Protein AF-A0A536PU17-F1 (afdb_monomer_lite)

Structure (mmCIF, N/CA/C/O backbone):
data_AF-A0A536PU17-F1
#
_entry.id   AF-A0A536PU17-F1
#
loop_
_atom_site.group_PDB
_atom_site.id
_atom_site.type_symbol
_atom_site.label_atom_id
_atom_site.label_alt_id
_atom_site.label_comp_id
_atom_site.label_asym_id
_atom_site.label_entity_id
_atom_site.label_seq_id
_atom_site.pdbx_PDB_ins_code
_atom_site.Cartn_x
_atom_site.Cartn_y
_atom_site.Cartn_z
_atom_site.occupancy
_atom_site.B_iso_or_equiv
_atom_site.auth_seq_id
_atom_site.auth_comp_id
_atom_site.auth_asym_id
_atom_site.auth_atom_id
_atom_site.pdbx_PDB_model_num
ATOM 1 N N . MET A 1 1 ? -65.880 -13.883 73.351 1.00 44.09 1 MET A N 1
ATOM 2 C CA . MET A 1 1 ? -64.746 -14.544 72.670 1.00 44.09 1 MET A CA 1
ATOM 3 C C . MET A 1 1 ? -65.020 -14.440 71.173 1.00 44.09 1 MET A C 1
ATOM 5 O O . MET A 1 1 ? -65.789 -15.236 70.660 1.00 44.09 1 MET A O 1
ATOM 9 N N . SER A 1 2 ? -64.548 -13.374 70.517 1.00 51.00 2 SER A N 1
ATOM 10 C CA . SER A 1 2 ? -64.858 -13.073 69.107 1.00 51.00 2 SER A CA 1
ATOM 11 C C . SER A 1 2 ? -63.654 -13.452 68.252 1.00 51.00 2 SER A C 1
ATOM 13 O O . SER A 1 2 ? -62.591 -12.855 68.399 1.00 51.00 2 SER A O 1
ATOM 15 N N . VAL A 1 3 ? -63.796 -14.473 67.412 1.00 57.72 3 VAL A N 1
ATOM 16 C CA . VAL A 1 3 ? -62.745 -14.915 66.488 1.00 57.72 3 VAL A CA 1
ATOM 17 C C . VAL A 1 3 ? -62.829 -14.087 65.211 1.00 57.72 3 VAL A C 1
ATOM 19 O O . VAL A 1 3 ? -63.764 -14.216 64.423 1.00 57.72 3 VAL A O 1
ATOM 22 N N . ALA A 1 4 ? -61.845 -13.208 65.029 1.00 54.38 4 ALA A N 1
ATOM 23 C CA . ALA A 1 4 ? -61.607 -12.501 63.783 1.00 54.38 4 ALA A CA 1
ATOM 24 C C . ALA A 1 4 ? -61.199 -13.511 62.698 1.00 54.38 4 ALA A C 1
ATOM 26 O O . ALA A 1 4 ? -60.189 -14.202 62.823 1.00 54.38 4 ALA A O 1
ATOM 27 N N . THR A 1 5 ? -61.989 -13.596 61.631 1.00 64.81 5 THR A N 1
ATOM 28 C CA . THR A 1 5 ? -61.633 -14.343 60.420 1.00 64.81 5 THR A CA 1
ATOM 29 C C . THR A 1 5 ? -60.611 -13.519 59.641 1.00 64.81 5 THR A C 1
ATOM 31 O O . THR A 1 5 ? -60.958 -12.512 59.027 1.00 64.81 5 THR A O 1
ATOM 34 N N . ALA A 1 6 ? -59.339 -13.908 59.704 1.00 55.75 6 ALA A N 1
ATOM 35 C CA . ALA A 1 6 ? -58.281 -13.304 58.904 1.00 55.75 6 ALA A CA 1
ATOM 36 C C . ALA A 1 6 ? -58.382 -13.792 57.447 1.00 55.75 6 ALA A C 1
ATOM 38 O O . ALA A 1 6 ? -58.365 -14.993 57.181 1.00 55.75 6 ALA A O 1
ATOM 39 N N . ALA A 1 7 ? -58.491 -12.852 56.508 1.00 63.81 7 ALA A N 1
ATOM 40 C CA . ALA A 1 7 ? -58.413 -13.114 55.074 1.00 63.81 7 ALA A CA 1
ATOM 41 C C . ALA A 1 7 ? -57.003 -13.616 54.682 1.00 63.81 7 ALA A C 1
ATOM 43 O O . ALA A 1 7 ? -56.015 -13.144 55.254 1.00 63.81 7 ALA A O 1
ATOM 44 N N . PRO A 1 8 ? -56.869 -14.543 53.714 1.00 72.56 8 PRO A N 1
ATOM 45 C CA . PRO A 1 8 ? -55.565 -15.046 53.291 1.00 72.56 8 PRO A CA 1
ATOM 46 C C . PRO A 1 8 ? -54.742 -13.939 52.603 1.00 72.56 8 PRO A C 1
ATOM 48 O O . PRO A 1 8 ? -55.304 -13.137 51.851 1.00 72.56 8 PRO A O 1
ATOM 51 N N . PRO A 1 9 ? -53.413 -13.876 52.814 1.00 70.75 9 PRO A N 1
ATOM 52 C CA . PRO A 1 9 ? -52.577 -12.888 52.149 1.00 70.75 9 PRO A CA 1
ATOM 53 C C . PRO A 1 9 ? -52.496 -13.210 50.654 1.00 70.75 9 PRO A C 1
ATOM 55 O O . PRO A 1 9 ? -51.981 -14.253 50.250 1.00 70.75 9 PRO A O 1
ATOM 58 N N . ALA A 1 10 ? -52.994 -12.298 49.821 1.00 65.19 10 ALA A N 1
ATOM 59 C CA . ALA A 1 10 ? -52.760 -12.338 48.386 1.00 65.19 10 ALA A CA 1
ATOM 60 C C . ALA A 1 10 ? -51.245 -12.334 48.125 1.00 65.19 10 ALA A C 1
ATOM 62 O O . ALA A 1 10 ? -50.531 -11.418 48.537 1.00 65.19 10 ALA A O 1
ATOM 63 N N . THR A 1 11 ? -50.743 -13.369 47.455 1.00 68.88 11 THR A N 1
ATOM 64 C CA . THR A 1 11 ? -49.342 -13.448 47.042 1.00 68.88 11 THR A CA 1
ATOM 65 C C . THR A 1 11 ? -49.068 -12.346 46.014 1.00 68.88 11 THR A C 1
ATOM 67 O O . THR A 1 11 ? -49.739 -12.312 44.979 1.00 68.88 11 THR A O 1
ATOM 70 N N . PRO A 1 12 ? -48.101 -11.439 46.236 1.00 63.53 12 PRO A N 1
ATOM 71 C CA . PRO A 1 12 ? -47.738 -10.471 45.213 1.00 63.53 12 PRO A CA 1
ATOM 72 C C . PRO A 1 12 ? -47.122 -11.213 44.018 1.00 63.53 12 PRO A C 1
ATOM 74 O O . PRO A 1 12 ? -46.229 -12.041 44.222 1.00 63.53 12 PRO A O 1
ATOM 77 N N . PRO A 1 13 ? -47.518 -10.929 42.765 1.00 63.06 13 PRO A N 1
ATOM 78 C CA . PRO A 1 13 ? -46.789 -11.456 41.623 1.00 63.06 13 PRO A CA 1
ATOM 79 C C . PRO A 1 13 ? -45.369 -10.883 41.651 1.00 63.06 13 PRO A C 1
ATOM 81 O O . PRO A 1 13 ? -45.182 -9.663 41.686 1.00 63.06 13 PRO A O 1
ATOM 84 N N . ALA A 1 14 ? -44.357 -11.752 41.616 1.00 62.97 14 ALA A N 1
ATOM 85 C CA . ALA A 1 14 ? -42.959 -11.366 41.447 1.00 62.97 14 ALA A CA 1
ATOM 86 C C . ALA A 1 14 ? -42.763 -10.752 40.045 1.00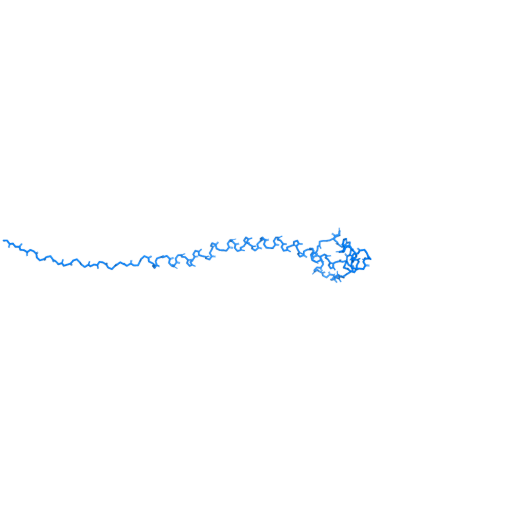 62.97 14 ALA A C 1
ATOM 88 O O . ALA A 1 14 ? -42.371 -11.408 39.080 1.00 62.97 14 ALA A O 1
ATOM 89 N N . ARG A 1 15 ? -43.112 -9.470 39.910 1.00 61.56 15 ARG A N 1
ATOM 90 C CA . ARG A 1 15 ? -43.150 -8.734 38.646 1.00 61.56 15 ARG A CA 1
ATOM 91 C C . ARG A 1 15 ? -41.734 -8.311 38.236 1.00 61.56 15 ARG A C 1
ATOM 93 O O . ARG A 1 15 ? -41.145 -7.386 38.787 1.00 61.56 15 ARG A O 1
ATOM 100 N N . SER A 1 16 ? -41.207 -9.019 37.238 1.00 58.31 16 SER A N 1
ATOM 101 C CA . SER A 1 16 ? -40.270 -8.548 36.206 1.00 58.31 16 SER A CA 1
ATOM 102 C C . SER A 1 16 ? -39.057 -7.708 36.656 1.00 58.31 16 SER A C 1
ATOM 104 O O . SER A 1 16 ? -39.027 -6.487 36.483 1.00 58.31 16 SER A O 1
ATOM 106 N N . LYS A 1 17 ? -37.973 -8.370 37.078 1.00 53.47 17 LYS A N 1
ATOM 107 C CA . LYS A 1 17 ? -36.621 -7.770 37.020 1.00 53.47 17 LYS A CA 1
ATOM 108 C C . LYS A 1 17 ? -35.965 -7.906 35.633 1.00 53.47 17 LYS A C 1
ATOM 110 O O . LYS A 1 17 ? -35.098 -7.115 35.291 1.00 53.47 17 LYS A O 1
ATOM 115 N N . ALA A 1 18 ? -36.433 -8.837 34.796 1.00 56.62 18 ALA A N 1
ATOM 116 C CA . ALA A 1 18 ? -35.825 -9.161 33.498 1.00 56.62 18 ALA A CA 1
ATOM 117 C C . ALA A 1 18 ? -36.105 -8.153 32.359 1.00 56.62 18 ALA A C 1
ATOM 119 O O . ALA A 1 18 ? -35.411 -8.160 31.345 1.00 56.62 18 ALA A O 1
ATOM 120 N N . ALA A 1 19 ? -37.111 -7.283 32.498 1.00 56.12 19 ALA A N 1
ATOM 121 C CA . ALA A 1 19 ? -37.511 -6.358 31.431 1.00 56.12 19 ALA A CA 1
ATOM 122 C C . ALA A 1 19 ? -36.733 -5.029 31.445 1.00 56.12 19 ALA A C 1
ATOM 124 O O . ALA A 1 19 ? -36.636 -4.360 30.418 1.00 56.12 19 ALA A O 1
ATOM 125 N N . ARG A 1 20 ? -36.158 -4.648 32.595 1.00 55.34 20 ARG A N 1
ATOM 126 C CA . ARG A 1 20 ? -35.560 -3.318 32.793 1.00 55.34 20 ARG A CA 1
ATOM 127 C C . ARG A 1 20 ? -34.152 -3.186 32.199 1.00 55.34 20 ARG A C 1
ATOM 129 O O . ARG A 1 20 ? -33.723 -2.078 31.910 1.00 55.34 20 ARG A O 1
ATOM 136 N N . THR A 1 21 ? -33.467 -4.303 31.955 1.00 56.50 21 THR A N 1
ATOM 137 C CA . THR A 1 21 ? -32.093 -4.323 31.420 1.00 56.50 21 THR A CA 1
ATOM 138 C C . THR A 1 21 ? -32.036 -4.314 29.887 1.00 56.50 21 THR A C 1
ATOM 140 O O . THR A 1 21 ? -31.028 -3.925 29.310 1.00 56.50 21 THR A O 1
ATOM 143 N N . ARG A 1 22 ? -33.118 -4.707 29.197 1.00 57.03 22 ARG A N 1
ATOM 144 C CA . ARG A 1 22 ? -33.101 -4.932 27.737 1.00 57.03 22 ARG A CA 1
ATOM 145 C C . ARG A 1 22 ? -33.147 -3.661 26.879 1.00 57.03 22 ARG A C 1
ATOM 147 O O . ARG A 1 22 ? -32.803 -3.723 25.704 1.00 57.03 22 ARG A O 1
ATOM 154 N N . TRP A 1 23 ? -33.575 -2.526 27.433 1.00 52.00 23 TRP A N 1
ATOM 155 C CA . TRP A 1 23 ? -33.762 -1.281 26.669 1.00 52.00 23 TRP A CA 1
ATOM 156 C C . TRP A 1 23 ? -32.561 -0.334 26.781 1.00 52.00 23 TRP A C 1
ATOM 158 O O . TRP A 1 23 ? -32.140 0.236 25.778 1.00 52.00 23 TRP A O 1
ATOM 168 N N . SER A 1 24 ? -31.934 -0.244 27.957 1.00 53.47 24 SER A N 1
ATOM 169 C CA . SER A 1 24 ? -30.701 0.534 28.160 1.00 53.47 24 SER A CA 1
ATOM 170 C C . SER A 1 24 ? -29.488 -0.083 27.453 1.00 53.47 24 SER A C 1
ATOM 172 O O . SER A 1 24 ? -28.617 0.643 26.979 1.00 53.47 24 SER A O 1
ATOM 174 N N . GLN A 1 25 ? -29.469 -1.410 27.285 1.00 55.97 25 GLN A N 1
ATOM 175 C CA . GLN A 1 25 ? -28.435 -2.115 26.518 1.00 55.97 25 GLN A CA 1
ATOM 176 C C . GLN A 1 25 ? -28.505 -1.852 25.008 1.00 55.97 25 GLN A C 1
ATOM 178 O O . GLN A 1 25 ? -27.487 -1.953 24.339 1.00 55.97 25 GLN A O 1
ATOM 183 N N . ARG A 1 26 ? -29.667 -1.491 24.450 1.00 54.47 26 ARG A N 1
ATOM 184 C CA . ARG A 1 26 ? -29.825 -1.283 22.997 1.00 54.47 26 ARG A CA 1
ATOM 185 C C . ARG A 1 26 ? -29.394 0.103 22.524 1.00 54.47 26 ARG A C 1
ATOM 187 O O . ARG A 1 26 ? -28.980 0.244 21.382 1.00 54.47 26 ARG A O 1
ATOM 194 N N . LEU A 1 27 ? -29.467 1.105 23.400 1.00 53.84 27 LEU A N 1
ATOM 195 C CA . LEU A 1 27 ? -29.035 2.475 23.104 1.00 53.84 27 LEU A CA 1
ATOM 196 C C . LEU A 1 27 ? -27.570 2.711 23.502 1.00 53.84 27 LEU A C 1
ATOM 198 O O . LEU A 1 27 ? -26.834 3.349 22.754 1.00 53.84 27 LEU A O 1
ATOM 202 N N . SER A 1 28 ? -27.109 2.134 24.620 1.00 51.38 28 SER A N 1
ATOM 203 C CA . SER A 1 28 ? -25.701 2.242 25.037 1.00 51.38 28 SER A CA 1
ATOM 204 C C . SER A 1 28 ? -24.747 1.382 24.197 1.00 51.38 28 SER A C 1
ATOM 206 O O . SER A 1 28 ? -23.554 1.669 24.167 1.00 51.38 28 SER A O 1
ATOM 208 N N . ALA A 1 29 ? -25.241 0.350 23.503 1.00 56.00 29 ALA A N 1
ATOM 209 C CA . ALA A 1 29 ? -24.400 -0.519 22.676 1.00 56.00 29 ALA A CA 1
ATOM 210 C C . ALA A 1 29 ? -23.834 0.178 21.429 1.00 56.00 29 ALA A C 1
ATOM 212 O O . ALA A 1 29 ? -22.747 -0.182 20.993 1.00 56.00 29 ALA A O 1
ATOM 213 N N . ASN A 1 30 ? -24.520 1.189 20.883 1.00 56.03 30 ASN A N 1
ATOM 214 C CA . ASN A 1 30 ? -24.131 1.785 19.600 1.00 56.03 30 ASN A CA 1
ATOM 215 C C . ASN A 1 30 ? -23.076 2.897 19.733 1.00 56.03 30 ASN A C 1
ATOM 217 O O . ASN A 1 30 ? -22.313 3.140 18.801 1.00 56.03 30 ASN A O 1
ATOM 221 N N . VAL A 1 31 ? -23.014 3.573 20.886 1.00 54.78 31 VAL A N 1
ATOM 222 C CA . VAL A 1 31 ? -22.076 4.688 21.119 1.00 54.78 31 VAL A CA 1
ATOM 223 C C . VAL A 1 31 ? -20.756 4.194 21.716 1.00 54.78 31 VAL A C 1
ATOM 225 O O . VAL A 1 31 ? -19.695 4.672 21.319 1.00 54.78 31 VAL A O 1
ATOM 228 N N . SER A 1 32 ? -20.783 3.177 22.586 1.00 58.41 32 SER A N 1
ATOM 229 C CA . SER A 1 32 ? -19.556 2.568 23.122 1.00 58.41 32 SER A CA 1
ATOM 230 C C . SER A 1 32 ? -18.752 1.803 22.061 1.00 58.41 32 SER A C 1
ATOM 232 O O . SER A 1 32 ? -17.533 1.705 22.180 1.00 58.41 32 SER A O 1
ATOM 234 N N . SER A 1 33 ? -19.393 1.308 20.995 1.00 63.53 33 SER A N 1
ATOM 235 C CA . SER A 1 33 ? -18.702 0.641 19.884 1.00 63.53 33 SER A CA 1
ATOM 236 C C . SER A 1 33 ? -18.106 1.607 18.860 1.00 63.53 33 SER A C 1
ATOM 238 O O . SER A 1 33 ? -17.155 1.245 18.177 1.00 63.53 33 SER A O 1
ATOM 240 N N . ALA A 1 34 ? -18.631 2.829 18.722 1.00 79.88 34 ALA A N 1
ATOM 241 C CA . ALA A 1 34 ? -18.197 3.750 17.669 1.00 79.88 34 ALA A CA 1
ATOM 242 C C . ALA A 1 34 ? -16.736 4.198 17.851 1.00 79.88 34 ALA A C 1
ATOM 244 O O . ALA A 1 34 ? -15.965 4.157 16.897 1.00 79.88 34 ALA A O 1
ATOM 245 N N . GLY A 1 35 ? -16.332 4.545 19.078 1.00 86.44 35 GLY A N 1
ATOM 246 C CA . GLY A 1 35 ? -14.943 4.914 19.377 1.00 86.44 35 GLY A CA 1
ATOM 247 C C . GLY A 1 35 ? -13.964 3.760 19.149 1.00 86.44 35 GLY A C 1
ATOM 248 O O . GLY A 1 35 ? -12.907 3.959 18.557 1.00 86.44 35 GLY A O 1
ATOM 249 N N . LEU A 1 36 ? -14.350 2.539 19.541 1.00 88.62 36 LEU A N 1
ATOM 250 C CA . LEU A 1 36 ? -13.559 1.333 19.288 1.00 88.62 36 LEU A CA 1
ATOM 251 C C . LEU A 1 36 ? -13.428 1.060 17.784 1.00 88.62 36 LEU A C 1
ATOM 253 O O . LEU A 1 36 ? -12.327 0.814 17.306 1.00 88.62 36 LEU A O 1
ATOM 257 N N . ASN A 1 37 ? -14.524 1.157 17.028 1.00 88.56 37 ASN A N 1
ATOM 258 C CA . ASN A 1 37 ? -14.517 0.965 15.578 1.00 88.56 37 ASN A CA 1
ATOM 259 C C . ASN A 1 37 ? -13.620 1.992 14.875 1.00 88.56 37 ASN A C 1
ATOM 261 O O . ASN A 1 37 ? -12.856 1.623 13.988 1.00 88.56 37 ASN A O 1
ATOM 265 N N . VAL A 1 38 ? -13.663 3.264 15.291 1.00 92.88 38 VAL A N 1
ATOM 266 C CA . VAL A 1 38 ? -12.773 4.308 14.758 1.00 92.88 38 VAL A CA 1
ATOM 267 C C . VAL A 1 38 ? -11.318 4.027 15.125 1.00 92.88 38 VAL A C 1
ATOM 269 O O . VAL A 1 38 ? -10.454 4.146 14.263 1.00 92.88 38 VAL A O 1
ATOM 272 N N . ALA A 1 39 ? -11.034 3.612 16.363 1.00 92.88 39 ALA A N 1
ATOM 273 C CA . ALA A 1 39 ? -9.679 3.268 16.790 1.00 92.88 39 ALA A CA 1
ATOM 274 C C . ALA A 1 39 ? -9.115 2.073 16.004 1.00 92.88 39 ALA A C 1
ATOM 276 O O . ALA A 1 39 ? -7.987 2.133 15.517 1.00 92.88 39 ALA A O 1
ATOM 277 N N . VAL A 1 40 ? -9.913 1.017 15.821 1.00 94.19 40 VAL A N 1
ATOM 278 C CA . VAL A 1 40 ? -9.542 -0.151 15.009 1.00 94.19 40 VAL A CA 1
ATOM 279 C C . VAL A 1 40 ? -9.334 0.257 13.554 1.00 94.19 40 VAL A C 1
ATOM 281 O O . VAL A 1 40 ? -8.327 -0.123 12.962 1.00 94.19 40 VAL A O 1
ATOM 284 N N . LEU A 1 41 ? -10.225 1.068 12.977 1.00 94.56 41 LEU A N 1
ATOM 285 C CA . LEU A 1 41 ? -10.079 1.555 11.606 1.00 94.56 41 LEU A CA 1
ATOM 286 C C . LEU A 1 41 ? -8.816 2.409 11.442 1.00 94.56 41 LEU A C 1
ATOM 288 O O . LEU A 1 41 ? -8.067 2.201 10.494 1.00 94.56 41 LEU A O 1
ATOM 292 N N . AL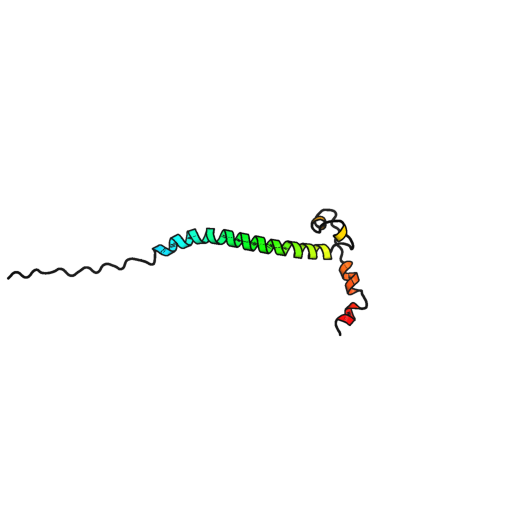A A 1 42 ? -8.545 3.322 12.375 1.00 95.62 42 ALA A N 1
ATOM 293 C CA . ALA A 1 42 ? -7.347 4.153 12.362 1.00 95.62 42 ALA A CA 1
ATOM 294 C C . ALA A 1 42 ? -6.076 3.302 12.451 1.00 95.62 42 ALA A C 1
ATOM 296 O O . ALA A 1 42 ? -5.151 3.515 11.674 1.00 95.62 42 ALA A O 1
ATOM 297 N N . LEU A 1 43 ? -6.052 2.300 13.334 1.00 95.62 43 LEU A N 1
ATOM 298 C CA . LEU A 1 43 ? -4.935 1.364 13.450 1.00 95.62 43 LEU A CA 1
ATOM 299 C C . LEU A 1 43 ? -4.753 0.530 12.172 1.00 95.62 43 LEU A C 1
ATOM 301 O O . LEU A 1 43 ? -3.632 0.352 11.700 1.00 95.62 43 LEU A O 1
ATOM 305 N N . THR A 1 44 ? -5.857 0.066 11.585 1.00 95.62 44 THR A N 1
ATOM 306 C CA . THR A 1 44 ? -5.852 -0.683 10.321 1.00 95.62 44 THR A CA 1
ATOM 307 C C . THR A 1 44 ? -5.271 0.181 9.203 1.00 95.62 44 THR A C 1
ATOM 309 O O . THR A 1 44 ? -4.354 -0.243 8.509 1.00 95.62 44 THR A O 1
ATOM 312 N N . LEU A 1 45 ? -5.744 1.421 9.053 1.00 95.69 45 LEU A N 1
ATOM 313 C CA . LEU A 1 45 ? -5.221 2.362 8.063 1.00 95.69 45 LEU A CA 1
ATOM 314 C C . LEU A 1 45 ? -3.752 2.707 8.330 1.00 95.69 45 LEU A C 1
ATOM 316 O O . LEU A 1 45 ? -2.963 2.760 7.388 1.00 95.69 45 LEU A O 1
ATOM 320 N N . ALA A 1 46 ? -3.367 2.873 9.596 1.00 95.75 46 ALA A N 1
ATOM 321 C CA . ALA A 1 46 ? -1.992 3.160 9.985 1.00 95.75 46 ALA A CA 1
ATOM 322 C C . ALA A 1 46 ? -1.015 2.060 9.544 1.00 95.75 46 ALA A C 1
ATOM 324 O O . ALA A 1 46 ? 0.098 2.391 9.138 1.00 95.75 46 ALA A O 1
ATOM 325 N N . TRP A 1 47 ? -1.416 0.780 9.544 1.00 94.75 47 TRP A N 1
ATOM 326 C CA . TRP A 1 47 ? -0.597 -0.282 8.936 1.00 94.75 47 TRP A CA 1
ATOM 327 C C . TRP A 1 47 ? -0.783 -0.374 7.424 1.00 94.75 47 TRP A C 1
ATOM 329 O O . TRP A 1 47 ? 0.139 -0.765 6.698 1.00 94.75 47 TRP A O 1
ATOM 339 N N . ILE A 1 48 ? -1.989 -0.111 6.914 1.00 95.75 48 ILE A N 1
ATOM 340 C CA . ILE A 1 48 ? -2.293 -0.302 5.490 1.00 95.75 48 ILE A CA 1
ATOM 341 C C . ILE A 1 48 ? -1.465 0.665 4.647 1.00 95.75 48 ILE A C 1
ATOM 343 O O . ILE A 1 48 ? -0.972 0.290 3.590 1.00 95.75 48 ILE A O 1
ATOM 347 N N . VAL A 1 49 ? -1.233 1.878 5.142 1.00 93.38 49 VAL A N 1
ATOM 348 C CA . VAL A 1 49 ? -0.412 2.887 4.469 1.00 93.38 49 VAL A CA 1
ATOM 349 C C . VAL A 1 49 ? 1.004 2.379 4.124 1.00 93.38 49 VAL A C 1
ATOM 351 O O . VAL A 1 49 ? 1.352 2.414 2.942 1.00 93.38 49 VAL A O 1
ATOM 354 N N . PRO A 1 50 ? 1.833 1.874 5.063 1.00 90.06 50 PRO A N 1
ATOM 355 C CA . PRO A 1 50 ? 3.166 1.371 4.726 1.00 90.06 50 PRO A CA 1
ATOM 356 C C . PRO A 1 50 ? 3.137 0.111 3.852 1.00 90.06 50 PRO A C 1
ATOM 358 O O . PRO A 1 50 ? 3.982 -0.031 2.970 1.00 90.06 50 PRO A O 1
ATOM 361 N N . THR A 1 51 ? 2.159 -0.780 4.036 1.00 94.25 51 THR A N 1
ATOM 362 C CA . THR A 1 51 ? 2.039 -1.992 3.202 1.00 94.25 51 THR A CA 1
ATOM 363 C C . THR A 1 51 ? 1.635 -1.666 1.761 1.00 94.25 51 THR A C 1
ATOM 365 O O . THR A 1 51 ? 2.250 -2.182 0.827 1.00 94.25 51 THR A O 1
ATOM 368 N N . LEU A 1 52 ? 0.686 -0.747 1.557 1.00 92.94 52 LEU A N 1
ATOM 369 C CA . LEU A 1 52 ? 0.342 -0.214 0.233 1.00 92.94 52 LEU A CA 1
ATOM 370 C C . LEU A 1 52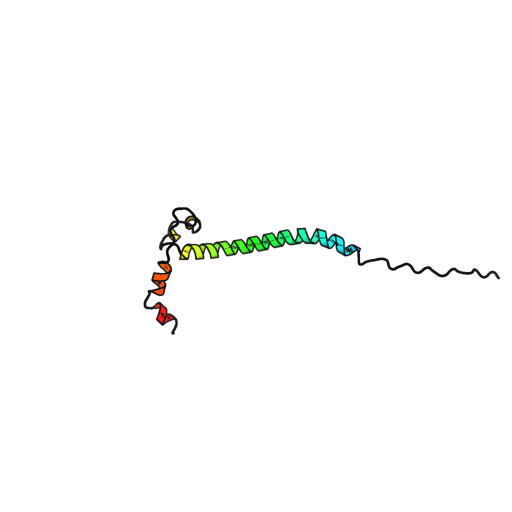 ? 1.507 0.546 -0.395 1.00 92.94 52 LEU A C 1
ATOM 372 O O . LEU A 1 52 ? 1.764 0.377 -1.583 1.00 92.94 52 LEU A O 1
ATOM 376 N N . GLY A 1 53 ? 2.224 1.356 0.385 1.00 89.88 53 GLY A N 1
ATOM 377 C CA . GLY A 1 53 ? 3.386 2.089 -0.108 1.00 89.88 53 GLY A CA 1
ATOM 378 C C . GLY A 1 53 ? 4.475 1.156 -0.637 1.00 89.88 53 GLY A C 1
ATOM 379 O O . GLY A 1 53 ? 4.986 1.377 -1.735 1.00 89.88 53 GLY A O 1
ATOM 380 N N . LEU A 1 54 ? 4.774 0.076 0.093 1.00 90.56 54 LEU A N 1
ATOM 381 C CA . LEU A 1 54 ? 5.706 -0.963 -0.355 1.00 90.56 54 LEU A CA 1
ATOM 382 C C . LEU A 1 54 ? 5.208 -1.689 -1.608 1.00 90.56 54 LEU A C 1
ATOM 384 O O . LEU A 1 54 ? 5.984 -1.878 -2.544 1.00 90.56 54 LEU A O 1
ATOM 388 N N . LEU A 1 55 ? 3.923 -2.055 -1.647 1.00 91.38 55 LEU A N 1
ATOM 389 C CA . LEU A 1 55 ? 3.319 -2.722 -2.800 1.00 91.38 55 LEU A CA 1
ATOM 390 C C . LEU A 1 55 ? 3.401 -1.853 -4.060 1.00 91.38 55 LEU A C 1
ATOM 392 O O . LEU A 1 55 ? 3.853 -2.310 -5.101 1.00 91.38 55 LEU A O 1
ATOM 396 N N . ILE A 1 56 ? 3.004 -0.584 -3.968 1.00 90.31 56 ILE A N 1
ATOM 397 C CA . ILE A 1 56 ? 3.049 0.356 -5.095 1.00 90.31 56 ILE A CA 1
ATOM 398 C C . ILE A 1 56 ? 4.493 0.569 -5.555 1.00 90.31 56 ILE A C 1
ATOM 400 O O . ILE A 1 56 ? 4.760 0.641 -6.755 1.00 90.31 56 ILE A O 1
ATOM 404 N N . ASN A 1 57 ? 5.435 0.641 -4.613 1.00 89.19 57 ASN A N 1
ATOM 405 C CA . ASN A 1 57 ? 6.842 0.812 -4.936 1.00 89.19 57 ASN A CA 1
ATOM 406 C C . ASN A 1 57 ? 7.453 -0.405 -5.649 1.00 89.19 57 ASN A C 1
ATOM 408 O O . ASN A 1 57 ? 8.363 -0.220 -6.452 1.00 89.19 57 ASN A O 1
ATOM 412 N N . SER A 1 58 ? 6.961 -1.629 -5.417 1.00 88.50 58 SER A N 1
ATOM 413 C CA . SER A 1 58 ? 7.495 -2.815 -6.105 1.00 88.50 58 SER A CA 1
ATOM 414 C C . SER A 1 58 ? 7.222 -2.797 -7.614 1.00 88.50 58 SER A C 1
ATOM 416 O O . SER A 1 58 ? 8.029 -3.308 -8.392 1.00 88.50 58 SER A O 1
ATOM 418 N N . PHE A 1 59 ? 6.123 -2.156 -8.024 1.00 90.06 59 PHE A N 1
ATOM 419 C CA . PHE A 1 59 ? 5.766 -1.940 -9.425 1.00 90.06 59 PHE A CA 1
ATOM 420 C C . PHE A 1 59 ? 6.345 -0.645 -10.003 1.00 90.06 59 PHE A C 1
ATOM 422 O O . PHE A 1 59 ? 6.116 -0.337 -11.170 1.00 90.06 59 PHE A O 1
ATOM 429 N N . ARG A 1 60 ? 7.061 0.162 -9.217 1.00 87.31 60 ARG A N 1
ATOM 430 C CA . ARG A 1 60 ? 7.623 1.429 -9.691 1.00 87.31 60 ARG A CA 1
ATOM 431 C C . ARG A 1 60 ? 9.010 1.200 -10.313 1.00 87.31 60 ARG A C 1
ATOM 433 O O . ARG A 1 60 ? 9.748 0.343 -9.827 1.00 87.31 60 ARG A O 1
ATOM 440 N N . PRO A 1 61 ? 9.401 1.950 -11.364 1.00 82.81 61 PRO A N 1
ATOM 441 C CA . PRO A 1 61 ? 10.743 1.851 -11.930 1.00 82.81 61 PRO A CA 1
ATOM 442 C C . PRO A 1 61 ? 11.838 2.132 -10.893 1.00 82.81 61 PRO A C 1
ATOM 444 O O . PRO A 1 61 ? 11.658 2.951 -9.984 1.00 82.81 61 PRO A O 1
AT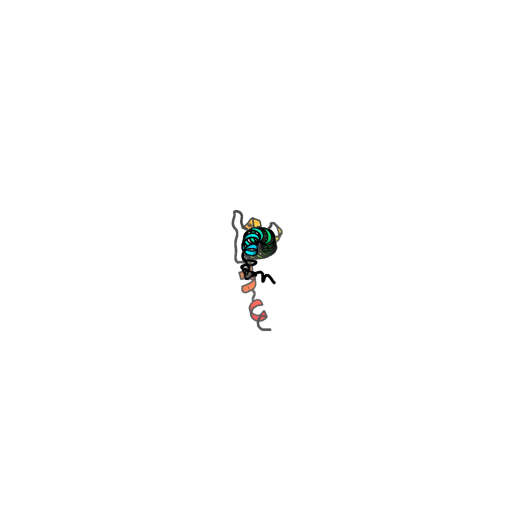OM 447 N N . GLY A 1 62 ? 12.991 1.478 -11.055 1.00 76.06 62 GLY A N 1
ATOM 448 C CA . GLY A 1 62 ? 14.145 1.656 -10.174 1.00 76.06 62 GLY A CA 1
ATOM 449 C C . GLY A 1 62 ? 14.555 3.129 -10.038 1.00 76.06 62 GLY A C 1
ATOM 450 O O . GLY A 1 62 ? 14.645 3.850 -11.026 1.00 76.06 62 GLY A O 1
ATOM 451 N N . GLY A 1 63 ? 14.777 3.584 -8.799 1.00 75.19 63 GLY A N 1
ATOM 452 C CA . GLY A 1 63 ? 15.193 4.957 -8.472 1.00 75.19 63 GLY A CA 1
ATOM 453 C C . GLY A 1 63 ? 14.052 5.941 -8.184 1.00 75.19 63 GLY A C 1
ATOM 454 O O . GLY A 1 63 ? 14.288 7.001 -7.605 1.00 75.19 63 GLY A O 1
ATOM 455 N N . ALA A 1 64 ? 12.804 5.587 -8.495 1.00 77.31 64 ALA A N 1
ATOM 456 C CA . ALA A 1 64 ? 11.658 6.473 -8.295 1.00 77.31 64 ALA A CA 1
ATOM 457 C C . ALA A 1 64 ? 11.301 6.695 -6.805 1.00 77.31 64 ALA A C 1
ATOM 459 O O . ALA A 1 64 ? 10.655 7.683 -6.464 1.00 77.31 64 ALA A O 1
ATOM 460 N N . PHE A 1 65 ? 11.744 5.807 -5.911 1.00 78.38 65 PHE A N 1
ATOM 461 C CA . PHE A 1 65 ? 11.592 5.947 -4.457 1.00 78.38 65 PHE A CA 1
ATOM 462 C C . PHE A 1 65 ? 12.473 7.048 -3.843 1.00 78.38 65 PHE A C 1
ATOM 464 O O . PHE A 1 65 ? 12.149 7.542 -2.768 1.00 78.38 65 PHE A O 1
ATOM 471 N N . ASN A 1 66 ? 13.560 7.458 -4.514 1.00 80.50 66 ASN A N 1
ATOM 472 C CA . ASN A 1 66 ? 14.466 8.503 -4.015 1.00 80.50 66 ASN A CA 1
ATOM 473 C C . ASN A 1 66 ? 13.993 9.925 -4.344 1.00 80.50 66 ASN A C 1
ATOM 475 O O . ASN A 1 66 ? 14.443 10.880 -3.720 1.00 80.50 66 ASN A O 1
ATOM 479 N N . THR A 1 67 ? 13.121 10.083 -5.341 1.00 82.56 67 THR A N 1
ATOM 480 C CA . THR A 1 67 ? 12.726 11.399 -5.867 1.00 82.56 67 THR A CA 1
ATOM 481 C C . THR A 1 67 ? 11.304 11.802 -5.496 1.00 82.56 67 THR A C 1
ATOM 483 O O . THR A 1 67 ? 10.995 12.991 -5.490 1.00 82.56 67 THR A O 1
ATOM 486 N N . SER A 1 68 ? 10.412 10.851 -5.206 1.00 85.62 68 SER A N 1
ATOM 487 C CA . SER A 1 68 ? 9.002 11.145 -4.916 1.00 85.62 68 SER A CA 1
ATOM 488 C C . SER A 1 68 ? 8.330 10.055 -4.080 1.00 85.62 68 SER A C 1
ATOM 490 O O . SER A 1 68 ? 8.722 8.891 -4.109 1.00 85.62 68 SER A O 1
ATOM 492 N N . GLY A 1 69 ? 7.286 10.438 -3.336 1.00 85.88 69 GLY A N 1
ATOM 493 C CA . GLY A 1 69 ? 6.493 9.502 -2.537 1.00 85.88 69 GLY A CA 1
ATOM 494 C C . GLY A 1 69 ? 5.690 8.525 -3.399 1.00 85.88 69 GLY A C 1
ATOM 495 O O . GLY A 1 69 ? 5.293 8.845 -4.520 1.00 85.88 69 GLY A O 1
ATOM 496 N N . TRP A 1 70 ? 5.399 7.341 -2.860 1.00 88.56 70 TRP A N 1
ATOM 497 C CA . TRP A 1 70 ? 4.677 6.265 -3.558 1.00 88.56 70 TRP A CA 1
ATOM 498 C C . TRP A 1 70 ? 3.286 6.688 -4.062 1.00 88.56 70 TRP A C 1
ATOM 500 O O . TRP A 1 70 ? 2.858 6.238 -5.121 1.00 88.56 70 TRP A O 1
ATOM 510 N N . TRP A 1 71 ? 2.608 7.614 -3.375 1.00 88.31 71 TRP A N 1
ATOM 511 C CA . TRP A 1 71 ? 1.301 8.145 -3.790 1.00 88.31 71 TRP A CA 1
ATOM 512 C C . TRP A 1 71 ? 1.341 8.846 -5.155 1.00 88.31 71 TRP A C 1
ATOM 514 O O . TRP A 1 71 ? 0.330 8.891 -5.848 1.00 88.31 71 TRP A O 1
ATOM 524 N N . THR A 1 72 ? 2.505 9.347 -5.586 1.00 87.00 72 THR A N 1
ATOM 525 C CA . THR A 1 72 ? 2.664 9.977 -6.909 1.00 87.00 72 THR A CA 1
ATOM 526 C C . THR A 1 72 ? 2.567 8.978 -8.061 1.00 87.00 72 THR A C 1
ATOM 528 O O . THR A 1 72 ? 2.276 9.377 -9.181 1.00 87.00 72 THR A O 1
ATOM 531 N N . ALA A 1 73 ? 2.753 7.677 -7.806 1.00 85.81 73 ALA A N 1
ATOM 532 C CA . ALA A 1 73 ? 2.542 6.635 -8.812 1.00 85.81 73 ALA A CA 1
ATOM 533 C C . ALA A 1 73 ? 1.055 6.438 -9.163 1.00 85.81 73 ALA A C 1
ATOM 535 O O . ALA A 1 73 ? 0.742 5.903 -10.222 1.00 85.81 73 ALA A O 1
ATOM 536 N N . LEU A 1 74 ? 0.146 6.877 -8.283 1.00 85.94 74 LEU A N 1
ATOM 537 C CA . LEU A 1 74 ? -1.304 6.841 -8.493 1.00 85.94 74 LEU A CA 1
ATOM 538 C C . LEU A 1 74 ? -1.821 8.078 -9.246 1.00 85.94 74 LEU A C 1
ATOM 540 O O . LEU A 1 74 ? -3.024 8.194 -9.469 1.00 85.94 74 LEU A O 1
ATOM 544 N N . ALA A 1 75 ? -0.937 9.008 -9.615 1.00 87.94 75 ALA A N 1
ATOM 545 C CA . ALA A 1 75 ? -1.266 10.174 -10.422 1.00 87.94 75 ALA A CA 1
ATOM 546 C C . ALA A 1 75 ? -0.732 10.003 -11.860 1.00 87.94 75 ALA A C 1
ATOM 548 O O . ALA A 1 75 ? 0.310 9.371 -12.053 1.00 87.94 75 ALA A O 1
ATOM 549 N N . PRO A 1 76 ? -1.400 10.574 -12.880 1.00 82.31 76 PRO A N 1
ATOM 550 C CA . PRO A 1 76 ? -0.883 10.569 -14.245 1.00 82.31 76 PRO A CA 1
ATOM 551 C C . PRO A 1 76 ? 0.467 11.310 -14.357 1.00 82.31 76 PRO A C 1
ATOM 553 O O . PRO A 1 76 ? 0.618 12.367 -13.741 1.00 82.31 76 PRO A O 1
ATOM 556 N N . PRO A 1 77 ? 1.420 10.834 -15.183 1.00 82.62 77 PRO A N 1
ATOM 557 C CA . PRO A 1 77 ? 1.365 9.615 -15.993 1.00 82.62 77 PRO A CA 1
ATOM 558 C C . PRO A 1 77 ? 1.665 8.346 -15.175 1.00 82.62 77 PRO A C 1
ATOM 560 O O . PRO A 1 77 ? 2.695 8.241 -14.506 1.00 82.62 77 PRO A O 1
ATOM 563 N N . PHE A 1 78 ? 0.795 7.340 -15.293 1.00 84.81 78 PHE A N 1
ATOM 564 C CA . PHE A 1 78 ? 0.962 6.047 -14.628 1.00 84.81 78 PHE A CA 1
ATOM 565 C C . PHE A 1 78 ? 2.134 5.274 -15.244 1.00 84.81 78 PHE A C 1
ATOM 567 O O . PHE A 1 78 ? 2.075 4.869 -16.402 1.00 84.81 78 PHE A O 1
ATOM 574 N N . ASN A 1 79 ? 3.197 5.062 -14.469 1.00 82.69 79 ASN A N 1
ATOM 575 C CA . ASN A 1 79 ? 4.400 4.346 -14.898 1.00 82.69 79 ASN A CA 1
ATOM 576 C C . ASN A 1 79 ? 4.626 3.131 -13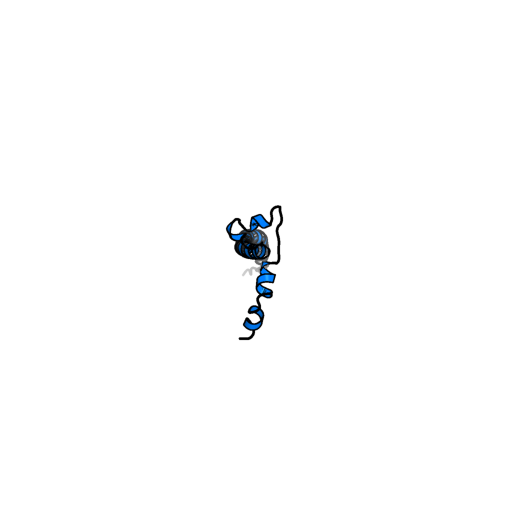.991 1.00 82.69 79 ASN A C 1
ATOM 578 O O . ASN A 1 79 ? 5.371 3.215 -13.014 1.00 82.69 79 ASN A O 1
ATOM 582 N N . PHE A 1 80 ? 3.964 2.016 -14.307 1.00 88.31 80 PHE A N 1
ATOM 583 C CA . PHE A 1 80 ? 4.128 0.739 -13.608 1.00 88.31 80 PHE A CA 1
ATOM 584 C C . PHE A 1 80 ? 4.931 -0.246 -14.465 1.00 88.31 80 PHE A C 1
ATOM 586 O O . PHE A 1 80 ? 4.686 -0.380 -15.662 1.00 88.31 80 PHE A O 1
ATOM 593 N N . THR A 1 81 ? 5.882 -0.942 -13.849 1.00 89.75 81 THR A N 1
ATOM 594 C CA . THR A 1 81 ? 6.750 -1.943 -14.473 1.00 89.75 81 THR A CA 1
ATOM 595 C C . THR A 1 81 ? 6.932 -3.165 -13.567 1.00 89.75 81 THR A C 1
ATOM 597 O O . THR A 1 81 ? 6.611 -3.151 -12.382 1.00 89.75 81 THR A O 1
ATOM 600 N N . LEU A 1 82 ? 7.458 -4.244 -14.143 1.00 90.12 82 LEU A N 1
ATOM 601 C CA . LEU A 1 82 ? 7.838 -5.481 -13.458 1.00 90.12 82 LEU A CA 1
ATOM 602 C C . LEU A 1 82 ? 9.354 -5.717 -13.496 1.00 90.12 82 LEU A C 1
ATOM 604 O O . LEU A 1 82 ? 9.821 -6.797 -13.138 1.00 90.12 82 LEU A O 1
ATOM 608 N N . ASP A 1 83 ? 10.136 -4.729 -13.934 1.00 88.50 83 ASP A N 1
ATOM 609 C CA . ASP A 1 83 ? 11.585 -4.879 -14.112 1.00 88.50 83 ASP A CA 1
ATOM 610 C C . ASP A 1 83 ? 12.306 -5.197 -12.803 1.00 88.50 83 ASP A C 1
ATOM 612 O O . ASP A 1 83 ? 13.214 -6.022 -12.798 1.00 88.50 83 ASP A O 1
ATOM 616 N N . SER A 1 84 ? 11.831 -4.650 -11.681 1.00 86.56 84 SER A N 1
ATOM 617 C CA . SER A 1 84 ? 12.318 -4.981 -10.338 1.00 86.56 84 SER A CA 1
ATOM 618 C C . SER A 1 84 ? 12.235 -6.485 -10.044 1.00 86.56 84 SER A C 1
ATOM 620 O O . SER A 1 84 ? 13.157 -7.059 -9.474 1.00 86.56 84 SER A O 1
ATOM 622 N N . TYR A 1 85 ? 11.165 -7.154 -10.487 1.00 89.06 85 TYR A N 1
ATOM 623 C CA . TYR A 1 85 ? 11.000 -8.600 -10.328 1.00 89.06 85 TYR A CA 1
ATOM 624 C C . TYR A 1 85 ? 11.841 -9.389 -11.329 1.00 89.06 85 TYR A C 1
ATOM 626 O O . TYR A 1 85 ? 12.437 -10.396 -10.957 1.00 89.06 85 TYR A O 1
ATOM 634 N N . ARG A 1 86 ? 11.926 -8.932 -12.587 1.00 89.50 86 ARG A N 1
ATOM 635 C CA . ARG A 1 86 ? 12.775 -9.566 -13.612 1.00 89.50 86 ARG A CA 1
ATOM 636 C C . ARG A 1 86 ? 14.247 -9.534 -13.228 1.00 89.50 86 ARG A C 1
ATOM 638 O O . ARG A 1 86 ? 14.939 -10.518 -13.449 1.00 89.50 86 ARG A O 1
ATOM 645 N N . ALA A 1 87 ? 14.705 -8.437 -12.634 1.00 88.19 87 ALA A N 1
ATOM 646 C CA . ALA A 1 87 ? 16.075 -8.294 -12.161 1.00 88.19 87 ALA A CA 1
ATOM 647 C C . ALA A 1 87 ? 16.407 -9.317 -11.066 1.00 88.19 87 ALA A C 1
ATOM 649 O O . ALA A 1 87 ? 17.470 -9.926 -11.097 1.00 88.19 87 ALA A O 1
ATOM 650 N N . VAL A 1 88 ? 15.480 -9.538 -10.130 1.00 87.12 88 VAL A N 1
ATOM 651 C CA . VAL A 1 88 ? 15.659 -10.485 -9.021 1.00 87.12 88 VAL A CA 1
ATOM 652 C C . VAL A 1 88 ? 15.527 -11.934 -9.501 1.00 87.12 88 VAL A C 1
ATOM 654 O O . VAL A 1 88 ? 16.385 -12.756 -9.209 1.00 87.12 88 VAL A O 1
ATOM 657 N N . LEU A 1 89 ? 14.491 -12.254 -10.280 1.00 88.00 89 LEU A N 1
ATOM 658 C CA . LEU A 1 89 ? 14.236 -13.618 -10.764 1.00 88.00 89 LEU A CA 1
ATOM 659 C C . LEU A 1 89 ? 15.193 -14.060 -11.878 1.00 88.00 89 LEU A C 1
ATOM 661 O O . LEU A 1 89 ? 15.440 -15.252 -12.030 1.00 88.00 89 LEU A O 1
ATOM 665 N N . GLY A 1 90 ? 15.707 -13.117 -12.668 1.00 86.81 90 GLY A N 1
ATOM 666 C CA . GLY A 1 90 ? 16.711 -13.367 -13.701 1.00 86.81 90 GLY A CA 1
ATOM 667 C C . GLY A 1 90 ? 18.140 -13.430 -13.164 1.00 86.81 90 GLY A C 1
ATOM 668 O O . GLY A 1 90 ? 19.048 -13.766 -13.921 1.00 86.81 90 GLY A O 1
ATOM 669 N N . ALA A 1 91 ? 18.361 -13.112 -11.884 1.00 84.38 91 ALA A N 1
ATOM 670 C CA . ALA A 1 91 ? 19.669 -13.248 -11.265 1.00 84.38 91 ALA A CA 1
ATOM 671 C C . ALA 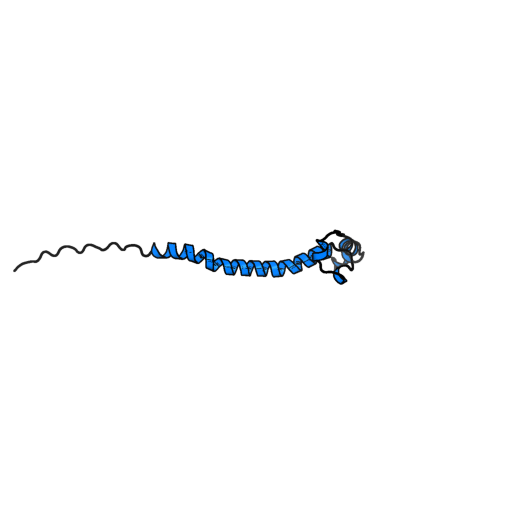A 1 91 ? 20.016 -14.737 -11.105 1.00 84.38 91 ALA A C 1
ATOM 673 O O . ALA A 1 91 ? 19.322 -15.479 -10.407 1.00 84.38 91 ALA A O 1
ATOM 674 N N . SER A 1 92 ? 21.115 -15.159 -11.737 1.00 75.38 92 SER A N 1
ATOM 675 C CA . SER A 1 92 ? 21.596 -16.549 -11.780 1.00 75.38 92 SER A CA 1
ATOM 676 C C . SER A 1 92 ? 21.794 -17.185 -10.396 1.00 75.38 92 SER A C 1
ATOM 678 O O . SER A 1 92 ? 21.681 -18.399 -10.261 1.00 75.38 92 SER A O 1
ATOM 680 N N . ASP A 1 93 ? 22.039 -16.367 -9.370 1.00 81.06 93 ASP A N 1
ATOM 681 C CA . ASP A 1 93 ? 22.305 -16.799 -7.993 1.00 81.06 93 ASP A CA 1
ATOM 682 C C . ASP A 1 93 ? 21.049 -16.922 -7.109 1.00 81.06 93 ASP A C 1
ATOM 684 O O . ASP A 1 93 ? 21.131 -17.427 -5.988 1.00 81.06 93 ASP A O 1
ATOM 688 N N . LEU A 1 94 ? 19.863 -16.519 -7.587 1.00 87.31 94 LEU A N 1
ATOM 689 C CA . LEU A 1 94 ? 18.639 -16.600 -6.783 1.00 87.31 94 LEU A CA 1
ATOM 690 C C . LEU A 1 94 ? 18.138 -18.044 -6.635 1.00 87.31 94 LEU A C 1
ATOM 692 O O . LEU A 1 94 ? 17.851 -18.481 -5.524 1.00 87.31 94 LEU A O 1
ATOM 696 N N . ALA A 1 95 ? 18.051 -18.804 -7.730 1.00 84.62 95 ALA A N 1
ATOM 697 C CA . ALA A 1 95 ? 17.549 -20.180 -7.685 1.00 84.62 95 ALA A CA 1
ATOM 698 C C . ALA A 1 95 ? 18.411 -21.129 -6.818 1.00 84.62 95 ALA A C 1
ATOM 700 O O . ALA A 1 95 ? 17.830 -21.896 -6.048 1.00 84.62 95 ALA A O 1
ATOM 701 N N . PRO A 1 96 ? 19.757 -21.064 -6.856 1.00 86.25 96 PRO A N 1
ATOM 702 C CA . PRO A 1 96 ? 20.609 -21.841 -5.958 1.00 86.25 96 PRO A CA 1
ATOM 703 C C . PRO A 1 96 ? 20.468 -21.453 -4.479 1.00 86.25 96 PRO A C 1
ATOM 705 O O . PRO A 1 96 ? 20.572 -22.324 -3.627 1.00 86.25 96 PRO A O 1
ATOM 708 N N . SER A 1 97 ? 20.179 -20.183 -4.153 1.00 82.31 97 SER A N 1
ATOM 709 C CA . SER A 1 97 ? 20.096 -19.702 -2.757 1.00 82.31 97 SER A CA 1
ATOM 710 C C . SER A 1 97 ? 19.004 -20.372 -1.912 1.00 82.31 97 SER A C 1
ATOM 712 O O . SER A 1 97 ? 19.072 -20.369 -0.684 1.00 82.31 97 SER A O 1
ATOM 714 N N . PHE A 1 98 ? 18.000 -20.965 -2.563 1.00 86.69 98 PHE A N 1
ATOM 715 C CA . PHE A 1 98 ? 16.948 -21.719 -1.884 1.00 86.69 98 PHE A CA 1
ATOM 716 C C . PHE A 1 98 ? 17.381 -23.134 -1.489 1.00 86.69 98 PHE A C 1
ATOM 718 O O . PHE A 1 98 ? 16.755 -23.740 -0.620 1.00 86.69 98 PHE A O 1
ATOM 725 N N . PHE A 1 99 ? 18.431 -23.663 -2.115 1.00 86.56 99 PHE A N 1
ATOM 726 C CA . PHE A 1 99 ? 18.982 -24.986 -1.849 1.00 86.56 99 PHE A CA 1
ATOM 727 C C . PHE A 1 99 ? 20.344 -24.812 -1.173 1.00 86.56 99 PHE A C 1
ATOM 729 O O . PHE A 1 99 ? 21.380 -24.908 -1.822 1.00 86.56 99 PHE A O 1
ATOM 736 N N . ASN A 1 100 ? 20.304 -24.485 0.123 1.00 73.12 100 ASN A N 1
ATOM 737 C CA . ASN A 1 100 ? 21.478 -24.270 0.976 1.00 73.12 100 ASN A CA 1
ATOM 738 C C . ASN A 1 100 ? 22.465 -25.444 0.968 1.00 73.12 100 ASN A C 1
ATOM 740 O O . ASN A 1 100 ? 22.049 -26.547 1.396 1.00 73.12 100 ASN A O 1
#

pLDDT: mean 77.78, std 14.79, range [44.09, 95.75]

Sequence (100 aa):
MSVATAAPPATPPARSKAARTRWSQRLSANVSSAGLNVAVLALTLAWIVPTLGLLINSFRPGGAFNTSGWWTALAPPFNFTLDSYRAVLGASDLAPSFFN

Radius of gyration: 35.15 Å; chains: 1; bounding box: 87×36×89 Å

Secondary structure (DSSP, 8-state):
-----PPPPPPPP---STTSHHHHHHHHHHHHHHHHHHHHHHHHHHHHHHHHHHHHHHTSPTTTTTTS-GGGGGSSS-----HHHHHHHT-TTHHHHT--

Foldseek 3Di:
DDDDDDDDDDDDPPDDPPPPPVPVCVVVVPVVVPVVVVVVVVVVVVVVVVVVQVVLVQQADPPPVVPDGSVCCVPPPNRGHNVSVCVQVVPPVNVCVVVD